Protein AF-A0A090CZV2-F1 (afdb_monomer_lite)

Foldseek 3Di:
DADDDDDPPDQLQAGEEEAEAEDQDFLLVVLVVQVVVLVVVQVVLLPDPVSCVRHNNPDDSLRYKYKYAYAYPVRHFFADCDPVVCNRPFGMWIQHSQKIWTWHHHPPDIDIDMDGNVVSVVVD

Structure (mmCIF, N/CA/C/O backbone):
data_AF-A0A090CZV2-F1
#
_entry.id   AF-A0A090CZV2-F1
#
loop_
_atom_site.group_PDB
_atom_site.id
_atom_site.type_symbol
_atom_site.label_atom_id
_atom_site.label_alt_id
_atom_site.label_comp_id
_atom_site.label_asym_id
_atom_site.label_entity_id
_atom_site.label_seq_id
_atom_site.pdbx_PDB_ins_code
_atom_site.Cartn_x
_atom_site.Cartn_y
_atom_site.Cartn_z
_atom_site.occupancy
_atom_site.B_iso_or_equiv
_atom_site.auth_seq_id
_atom_site.auth_comp_id
_atom_site.auth_asym_id
_atom_site.auth_atom_id
_atom_site.pdbx_PDB_model_num
ATOM 1 N N . MET A 1 1 ? -6.656 11.799 -1.976 1.00 28.84 1 MET A N 1
ATOM 2 C CA . MET A 1 1 ? -8.117 11.867 -2.184 1.00 28.84 1 MET A CA 1
ATOM 3 C C . MET A 1 1 ? -8.649 10.532 -1.705 1.00 28.84 1 MET A C 1
ATOM 5 O O . MET A 1 1 ? -8.214 9.533 -2.254 1.00 28.84 1 MET A O 1
ATOM 9 N N . CYS A 1 2 ? -9.438 10.495 -0.631 1.00 32.06 2 CYS A N 1
ATOM 10 C CA . CYS A 1 2 ? -9.999 9.243 -0.111 1.00 32.06 2 CYS A CA 1
ATOM 11 C C . CYS A 1 2 ? -11.383 9.034 -0.728 1.00 32.06 2 CYS A C 1
ATOM 13 O O . CYS A 1 2 ? -12.170 9.980 -0.767 1.00 32.06 2 CYS A O 1
ATOM 15 N N . PHE A 1 3 ? -11.665 7.829 -1.217 1.00 35.09 3 PHE A N 1
ATOM 16 C CA . PHE A 1 3 ? -12.956 7.471 -1.800 1.00 35.09 3 PHE A CA 1
ATOM 17 C C . PHE A 1 3 ? -13.676 6.501 -0.863 1.00 35.09 3 PHE A C 1
ATOM 19 O O . PHE A 1 3 ? -13.092 5.507 -0.444 1.00 35.09 3 PHE A O 1
ATOM 26 N N . PHE A 1 4 ? -14.938 6.786 -0.550 1.00 41.09 4 PHE A N 1
ATOM 27 C CA . PHE A 1 4 ? -15.810 5.916 0.238 1.00 41.09 4 PHE A CA 1
ATOM 28 C C . PHE A 1 4 ? -16.910 5.390 -0.692 1.00 41.09 4 PHE A C 1
ATOM 30 O O . PHE A 1 4 ? -17.623 6.188 -1.297 1.00 41.09 4 PHE A O 1
ATOM 37 N N . TYR A 1 5 ? -17.039 4.070 -0.839 1.00 40.22 5 TYR A N 1
ATOM 38 C CA . TYR A 1 5 ? -18.085 3.444 -1.658 1.00 40.22 5 TYR A CA 1
ATOM 39 C C . TYR A 1 5 ? -19.132 2.803 -0.752 1.00 40.22 5 TYR A C 1
ATOM 41 O O . TYR A 1 5 ? -18.862 1.756 -0.174 1.00 40.22 5 TYR A O 1
ATOM 49 N N . GLY A 1 6 ? -20.306 3.426 -0.626 1.00 34.94 6 GLY A N 1
ATOM 50 C CA . GLY A 1 6 ? -21.437 2.880 0.126 1.00 34.94 6 GLY A CA 1
ATOM 51 C C . GLY A 1 6 ? -22.453 2.183 -0.770 1.00 34.94 6 GLY A C 1
ATOM 52 O O . GLY A 1 6 ? -22.878 2.745 -1.776 1.00 34.94 6 GLY A O 1
ATOM 53 N N . VAL A 1 7 ? -22.857 0.975 -0.378 1.00 35.09 7 VAL A N 1
ATOM 54 C CA . VAL A 1 7 ? -24.065 0.306 -0.873 1.00 35.09 7 VAL A CA 1
ATOM 55 C C . VAL A 1 7 ? -24.979 0.134 0.336 1.00 35.09 7 VAL A C 1
ATOM 57 O O . VAL A 1 7 ? -24.548 -0.413 1.350 1.00 35.09 7 VAL A O 1
ATOM 60 N N . GLU A 1 8 ? -26.196 0.666 0.240 1.00 40.16 8 GLU A N 1
ATOM 61 C CA . GLU A 1 8 ? -27.205 0.657 1.304 1.00 40.16 8 GLU A CA 1
ATOM 62 C C . GLU A 1 8 ? -27.412 -0.759 1.887 1.00 40.16 8 GLU A C 1
ATOM 64 O O . GLU A 1 8 ? -27.354 -1.763 1.173 1.00 40.16 8 GLU A O 1
ATOM 69 N N . ASP A 1 9 ? -27.611 -0.808 3.209 1.00 40.62 9 ASP A N 1
ATOM 70 C CA . ASP A 1 9 ? -27.844 -1.985 4.068 1.00 40.62 9 ASP A CA 1
ATOM 71 C C . ASP A 1 9 ? -26.684 -2.953 4.362 1.00 40.62 9 ASP A C 1
ATOM 73 O O . ASP A 1 9 ? -26.893 -3.995 4.989 1.00 40.62 9 ASP A O 1
ATOM 77 N N . LYS A 1 10 ? -25.434 -2.615 4.030 1.00 46.34 10 LYS A N 1
ATOM 78 C CA . LYS A 1 10 ? -24.273 -3.413 4.465 1.00 46.34 10 LYS A CA 1
ATOM 79 C C . LYS A 1 10 ? -23.411 -2.635 5.445 1.00 46.34 10 LYS A C 1
ATOM 81 O O . LYS A 1 10 ? -22.936 -1.548 5.132 1.00 46.34 10 LYS A O 1
ATOM 86 N N . PHE A 1 11 ? -23.183 -3.219 6.624 1.00 51.59 11 PHE A N 1
ATOM 87 C CA . PHE A 1 11 ? -22.047 -2.848 7.464 1.00 51.59 11 PHE A CA 1
ATOM 88 C C . PHE A 1 11 ? -20.812 -2.773 6.566 1.00 51.59 11 PHE A C 1
ATOM 90 O O . PHE A 1 11 ? -20.518 -3.735 5.854 1.00 51.59 11 PHE A O 1
ATOM 97 N N . PHE A 1 12 ? -20.130 -1.630 6.563 1.00 56.78 12 PHE A N 1
ATOM 98 C CA . PHE A 1 12 ? -18.850 -1.515 5.885 1.00 56.78 12 PHE A CA 1
ATOM 99 C C . PHE A 1 12 ? -17.885 -2.444 6.615 1.00 56.78 12 PHE A C 1
ATOM 101 O O . PHE A 1 12 ? -17.512 -2.207 7.761 1.00 56.78 12 PHE A O 1
ATOM 108 N N . ASP A 1 13 ? -17.531 -3.550 5.980 1.00 66.06 13 ASP A N 1
ATOM 109 C CA . ASP A 1 13 ? -16.598 -4.532 6.518 1.00 66.06 13 ASP A CA 1
ATOM 110 C C . ASP A 1 13 ? -15.149 -4.120 6.256 1.00 66.06 13 ASP A C 1
ATOM 112 O O . ASP A 1 13 ? -14.257 -4.555 6.983 1.00 66.06 13 ASP A O 1
ATOM 116 N N . LYS A 1 14 ? -14.917 -3.246 5.265 1.00 72.12 14 LYS A N 1
ATOM 117 C CA . LYS A 1 14 ? -13.589 -2.738 4.910 1.00 72.12 14 LYS A CA 1
ATOM 118 C C . LYS A 1 14 ? -13.573 -1.253 4.552 1.00 72.12 14 LYS A C 1
ATOM 120 O O . LYS A 1 14 ? -14.465 -0.745 3.875 1.00 72.12 14 LYS A O 1
ATOM 125 N N . LEU A 1 15 ? -12.507 -0.567 4.960 1.00 75.25 15 LEU A N 1
ATOM 126 C CA . LEU A 1 15 ? -12.156 0.781 4.526 1.00 75.25 15 LEU A CA 1
ATOM 127 C C . LEU A 1 15 ? -10.909 0.709 3.645 1.00 75.25 15 LEU A C 1
ATOM 129 O O . LEU A 1 15 ? -9.825 0.377 4.123 1.00 75.25 15 LEU A O 1
ATOM 133 N N . HIS A 1 16 ? -11.067 1.035 2.361 1.00 82.19 16 HIS A N 1
ATOM 134 C CA . HIS A 1 16 ? -9.945 1.099 1.433 1.00 82.19 16 HIS A CA 1
ATOM 135 C C . HIS A 1 16 ? -9.359 2.508 1.367 1.00 82.19 16 HIS A C 1
ATOM 137 O O . HIS A 1 16 ? -10.079 3.483 1.143 1.00 82.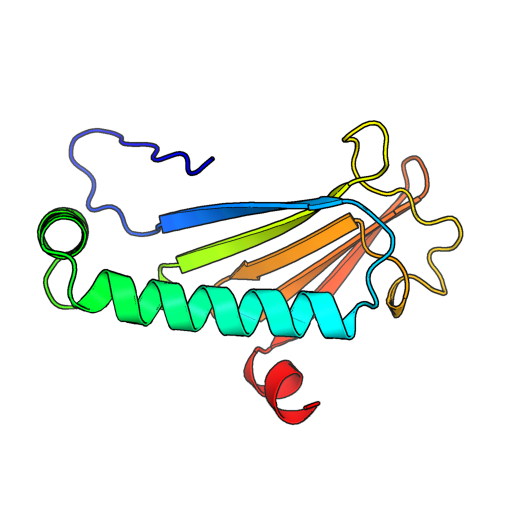19 16 HIS A O 1
ATOM 143 N N . ILE A 1 17 ? -8.044 2.613 1.517 1.00 80.75 17 ILE A N 1
ATOM 144 C CA . ILE A 1 17 ? -7.315 3.871 1.427 1.00 80.75 17 ILE A CA 1
ATOM 145 C C . ILE A 1 17 ? -6.260 3.740 0.343 1.00 80.75 17 ILE A C 1
ATOM 147 O O . ILE A 1 17 ? -5.397 2.865 0.382 1.00 80.75 17 ILE A O 1
ATOM 151 N N . GLU A 1 18 ? -6.333 4.644 -0.624 1.00 86.56 18 GLU A N 1
ATOM 152 C CA . GLU A 1 18 ? -5.374 4.728 -1.712 1.00 86.56 18 GLU A CA 1
ATOM 153 C C . GLU A 1 18 ? -4.547 6.009 -1.584 1.00 86.56 18 GLU A C 1
ATOM 155 O O . GLU A 1 18 ? -5.078 7.118 -1.455 1.00 86.56 18 GLU A O 1
ATOM 160 N N . ALA A 1 19 ? -3.230 5.849 -1.643 1.00 84.81 19 ALA A N 1
ATOM 161 C CA . ALA A 1 19 ? -2.274 6.934 -1.734 1.00 84.81 19 ALA A CA 1
ATOM 162 C C . ALA A 1 19 ? -1.437 6.802 -3.008 1.00 84.81 19 ALA A C 1
ATOM 164 O O . ALA A 1 19 ? -1.128 5.712 -3.482 1.00 84.81 19 ALA A O 1
ATOM 165 N N . ASN A 1 20 ? -1.050 7.950 -3.555 1.00 86.94 20 ASN A N 1
ATOM 166 C CA . ASN A 1 20 ? -0.222 8.032 -4.746 1.00 86.94 20 ASN A CA 1
ATOM 167 C C . ASN A 1 20 ? 1.103 8.679 -4.358 1.00 86.94 20 ASN A C 1
ATOM 169 O O . ASN A 1 20 ? 1.124 9.798 -3.842 1.00 86.94 20 ASN A O 1
ATOM 173 N N . TYR A 1 21 ? 2.197 7.969 -4.599 1.00 83.69 21 TYR A N 1
ATOM 174 C CA . TYR A 1 21 ? 3.551 8.461 -4.409 1.00 83.69 21 TYR A CA 1
ATOM 175 C C . TYR A 1 21 ? 4.172 8.791 -5.764 1.00 83.69 21 TYR A C 1
ATOM 177 O O . TYR A 1 21 ? 3.991 8.041 -6.718 1.00 83.69 21 TYR A O 1
ATOM 185 N N . HIS A 1 22 ? 4.912 9.894 -5.857 1.00 80.69 22 HIS A N 1
ATOM 186 C CA . HIS A 1 22 ? 5.560 10.324 -7.095 1.00 80.69 22 HIS A CA 1
ATOM 187 C C . HIS A 1 22 ? 7.084 10.259 -6.951 1.00 80.69 22 HIS A C 1
ATOM 189 O O . HIS A 1 22 ? 7.644 10.932 -6.087 1.00 80.69 22 HIS A O 1
ATOM 195 N N . GLY A 1 23 ? 7.743 9.481 -7.814 1.00 65.88 23 GLY A N 1
ATOM 196 C CA . GLY A 1 23 ? 9.207 9.392 -7.907 1.00 65.88 23 GLY A CA 1
ATOM 197 C C . GLY A 1 23 ? 9.799 8.035 -7.494 1.00 65.88 23 GLY A C 1
ATOM 198 O O . GLY A 1 23 ? 9.078 7.179 -6.974 1.00 65.88 23 GLY A O 1
ATOM 199 N N . PRO A 1 24 ? 11.111 7.818 -7.728 1.00 60.84 24 PRO A N 1
ATOM 200 C CA . PRO A 1 24 ? 11.787 6.600 -7.305 1.00 60.84 24 PRO A CA 1
ATOM 201 C C . PRO A 1 24 ? 11.896 6.600 -5.782 1.00 60.84 24 PRO A C 1
ATOM 203 O O . PRO A 1 24 ? 12.523 7.472 -5.180 1.00 60.84 24 PRO A O 1
ATOM 206 N N . ILE A 1 25 ? 11.269 5.616 -5.154 1.00 62.84 25 ILE A N 1
ATOM 207 C CA . ILE A 1 25 ? 11.351 5.406 -3.716 1.00 62.84 25 ILE A CA 1
ATOM 208 C C . ILE A 1 25 ? 12.143 4.124 -3.477 1.00 62.84 25 ILE A C 1
ATOM 210 O O . ILE A 1 25 ? 11.971 3.138 -4.192 1.00 62.84 25 ILE A O 1
ATOM 214 N N . ALA A 1 26 ? 13.013 4.126 -2.471 1.00 71.25 26 ALA A N 1
ATOM 215 C CA . ALA A 1 26 ? 13.569 2.875 -1.982 1.00 71.25 26 ALA A CA 1
ATOM 216 C C . ALA A 1 26 ? 12.406 2.028 -1.445 1.00 71.25 26 ALA A C 1
ATOM 218 O O . ALA A 1 26 ? 11.615 2.528 -0.645 1.00 71.25 26 ALA A O 1
ATOM 219 N N . PHE A 1 27 ? 12.296 0.776 -1.890 1.00 76.31 27 PHE A N 1
ATOM 220 C CA . PHE A 1 27 ? 11.239 -0.164 -1.500 1.00 76.31 27 PHE A CA 1
ATOM 221 C C . PHE A 1 27 ? 10.957 -0.166 0.006 1.00 76.31 27 PHE A C 1
ATOM 223 O O . PHE A 1 27 ? 9.807 -0.032 0.426 1.00 76.31 27 PHE A O 1
ATOM 230 N N . GLU A 1 28 ? 12.021 -0.205 0.806 1.00 78.88 28 GLU A N 1
ATOM 231 C CA . GLU A 1 28 ? 11.947 -0.114 2.263 1.00 78.88 28 GLU A CA 1
ATOM 232 C C . GLU A 1 28 ? 11.243 1.169 2.721 1.00 78.88 28 GLU A C 1
ATOM 234 O O . GLU A 1 28 ? 10.313 1.134 3.515 1.00 78.88 28 GLU A O 1
ATOM 239 N N . LYS A 1 29 ? 11.556 2.331 2.151 1.00 78.31 29 LYS A N 1
ATOM 240 C CA . LYS A 1 29 ? 10.885 3.576 2.546 1.00 78.31 29 LYS A CA 1
ATOM 241 C C . LYS A 1 29 ? 9.377 3.549 2.259 1.00 78.31 29 LYS A C 1
ATOM 243 O O . LYS A 1 29 ? 8.600 4.112 3.032 1.00 78.31 29 LYS A O 1
ATOM 248 N N . ALA A 1 30 ? 8.941 2.898 1.177 1.00 78.88 30 ALA A N 1
ATOM 249 C CA . ALA A 1 30 ? 7.512 2.750 0.894 1.00 78.88 30 ALA A CA 1
ATOM 250 C C . ALA A 1 30 ? 6.816 1.790 1.862 1.00 78.88 30 ALA A C 1
ATOM 252 O O . ALA A 1 30 ? 5.728 2.119 2.336 1.00 78.88 30 ALA A O 1
ATOM 253 N N . LYS A 1 31 ? 7.442 0.655 2.198 1.00 80.00 31 LYS A N 1
ATOM 254 C CA . LYS A 1 31 ? 6.924 -0.270 3.219 1.00 80.00 31 LYS A CA 1
ATOM 255 C C . LYS A 1 31 ? 6.745 0.433 4.563 1.00 80.00 31 LYS A C 1
ATOM 257 O O . LYS A 1 31 ? 5.650 0.404 5.123 1.00 80.00 31 LYS A O 1
ATOM 262 N N . GLU A 1 32 ? 7.770 1.154 5.013 1.00 82.44 32 GLU A N 1
ATOM 263 C CA . GLU A 1 32 ? 7.740 1.927 6.260 1.00 82.44 32 GLU A CA 1
ATOM 264 C C . GLU A 1 32 ? 6.594 2.943 6.258 1.00 82.44 32 GLU A C 1
ATOM 266 O O . GLU A 1 32 ? 5.848 3.065 7.229 1.00 82.44 32 GLU A O 1
ATOM 271 N N . THR A 1 33 ? 6.434 3.652 5.137 1.00 80.94 33 THR A N 1
ATOM 272 C CA . THR A 1 33 ? 5.388 4.664 4.968 1.00 80.94 33 THR A CA 1
ATOM 273 C C . THR A 1 33 ? 3.994 4.042 5.066 1.00 80.94 33 THR A C 1
ATOM 275 O O . THR A 1 33 ? 3.135 4.607 5.736 1.00 80.94 33 THR A O 1
ATOM 278 N N . ILE A 1 34 ? 3.761 2.869 4.463 1.00 83.00 34 ILE A N 1
ATOM 279 C CA . ILE A 1 34 ? 2.471 2.161 4.564 1.00 83.00 34 ILE A CA 1
ATOM 280 C C . ILE A 1 34 ? 2.181 1.744 5.993 1.00 83.00 34 ILE A C 1
ATOM 282 O O . ILE A 1 34 ? 1.074 1.982 6.471 1.00 83.00 34 ILE A O 1
ATOM 286 N N . VAL A 1 35 ? 3.155 1.129 6.668 1.00 82.06 35 VAL A N 1
ATOM 287 C CA . VAL A 1 35 ? 3.001 0.681 8.058 1.00 82.06 35 VAL A CA 1
ATOM 288 C C . VAL A 1 35 ? 2.627 1.857 8.945 1.00 82.06 35 VAL A C 1
ATOM 290 O O . VAL A 1 35 ? 1.597 1.808 9.614 1.00 82.06 35 VAL A O 1
ATOM 293 N N . LYS A 1 36 ? 3.429 2.928 8.907 1.00 82.81 36 LYS A N 1
ATOM 294 C CA . LYS A 1 36 ? 3.216 4.116 9.739 1.00 82.81 36 LYS A CA 1
ATOM 295 C C . LYS A 1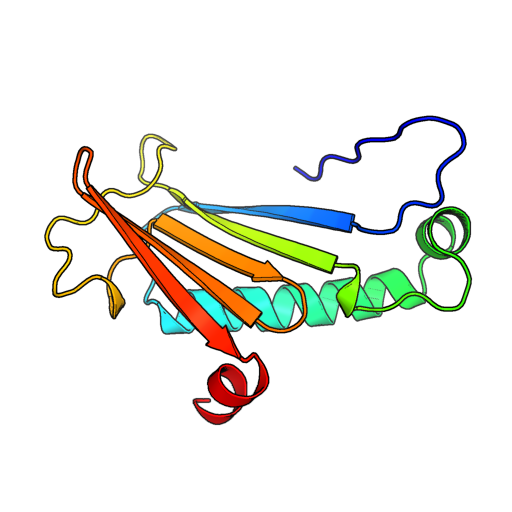 36 ? 1.869 4.765 9.454 1.00 82.81 36 LYS A C 1
ATOM 297 O O . LYS A 1 36 ? 1.083 4.929 10.375 1.00 82.81 36 LYS A O 1
ATOM 302 N N . LEU A 1 37 ? 1.546 5.028 8.185 1.00 82.06 37 LEU A N 1
ATOM 303 C CA . LEU A 1 37 ? 0.263 5.639 7.827 1.00 82.06 37 LEU A CA 1
ATOM 304 C C . LEU A 1 37 ? -0.929 4.767 8.223 1.00 82.06 37 LEU A C 1
ATOM 306 O O . LEU A 1 37 ? -1.946 5.301 8.653 1.00 82.06 37 LEU A O 1
ATOM 310 N N . THR A 1 38 ? -0.822 3.443 8.093 1.00 79.62 38 THR A N 1
ATOM 311 C CA . THR A 1 38 ? -1.902 2.534 8.497 1.00 79.62 38 THR A CA 1
ATOM 312 C C . THR A 1 38 ? -2.114 2.574 10.006 1.00 79.62 38 THR A C 1
ATOM 314 O O . THR A 1 38 ? -3.260 2.653 10.443 1.00 79.62 38 THR A O 1
ATOM 317 N N . ILE A 1 39 ? -1.036 2.548 10.798 1.00 79.50 39 ILE A N 1
ATOM 318 C CA . ILE A 1 39 ? -1.108 2.646 12.263 1.00 79.50 39 ILE A CA 1
ATOM 319 C C . ILE A 1 39 ? -1.696 3.998 12.671 1.00 79.50 39 ILE A C 1
ATOM 321 O O . ILE A 1 39 ? -2.702 4.018 13.376 1.00 79.50 39 ILE A O 1
ATOM 325 N N . ASP A 1 40 ? -1.148 5.100 12.155 1.00 82.44 40 ASP A N 1
ATOM 326 C CA . ASP A 1 40 ? -1.600 6.460 12.468 1.00 82.44 40 ASP A CA 1
ATOM 327 C C . ASP A 1 40 ? -3.088 6.652 12.126 1.00 82.44 40 ASP A C 1
ATOM 329 O O . ASP A 1 40 ? -3.847 7.259 12.884 1.00 82.44 40 ASP A O 1
ATOM 333 N N . LEU A 1 41 ? -3.540 6.111 10.987 1.00 81.31 41 LEU A N 1
ATOM 334 C CA . LEU A 1 41 ? -4.947 6.162 10.584 1.00 81.31 41 LEU A CA 1
ATOM 335 C C . LEU A 1 41 ? -5.824 5.264 11.448 1.00 81.31 41 LEU A C 1
ATOM 337 O O . LEU A 1 41 ? -6.912 5.686 11.826 1.00 81.31 41 LEU A O 1
ATOM 341 N N . ALA A 1 42 ? -5.372 4.055 11.781 1.00 78.44 42 ALA A N 1
ATOM 342 C CA . ALA A 1 42 ? -6.108 3.162 12.666 1.00 78.44 42 ALA A CA 1
ATOM 343 C C . ALA A 1 42 ? -6.290 3.781 14.057 1.00 78.44 42 ALA A C 1
ATOM 345 O O . ALA A 1 42 ? -7.376 3.688 14.623 1.00 78.44 42 ALA A O 1
ATOM 346 N N . GLU A 1 43 ? -5.259 4.430 14.597 1.00 79.75 43 GLU A N 1
ATOM 347 C CA . GLU A 1 43 ? -5.335 5.165 15.861 1.00 79.75 43 GLU A CA 1
ATOM 348 C C . GLU A 1 43 ? -6.287 6.350 15.758 1.00 79.75 43 GLU A C 1
ATOM 350 O O . GLU A 1 43 ? -7.216 6.453 16.555 1.00 79.75 43 GLU A O 1
ATOM 355 N N . LYS A 1 44 ? -6.146 7.179 14.720 1.00 82.06 44 LYS A N 1
ATOM 356 C CA . LYS A 1 44 ? -7.051 8.308 14.484 1.00 82.06 44 LYS A CA 1
ATOM 357 C C . LYS A 1 44 ? -8.515 7.871 14.363 1.00 82.06 44 LYS A C 1
ATOM 359 O O . LYS A 1 44 ? -9.402 8.554 14.860 1.00 82.06 44 LYS A O 1
ATOM 364 N N . PHE A 1 45 ? -8.772 6.751 13.695 1.00 77.00 45 PHE A N 1
ATOM 365 C CA . PHE A 1 45 ? -10.117 6.244 13.441 1.00 77.00 45 PHE A CA 1
ATOM 366 C C . PHE A 1 45 ? -10.756 5.532 14.633 1.00 77.00 45 PHE A C 1
ATOM 368 O O . PHE A 1 45 ? -11.982 5.480 14.698 1.00 77.00 45 PHE A O 1
ATOM 375 N N . LYS A 1 46 ? -9.978 5.041 15.607 1.00 73.06 46 LYS A N 1
ATOM 376 C CA . LYS A 1 46 ? -10.534 4.508 16.867 1.00 73.06 46 LYS A CA 1
ATOM 377 C C . LYS A 1 46 ? -11.318 5.558 17.650 1.00 73.06 46 LYS A C 1
ATOM 379 O O . LYS A 1 46 ? -12.291 5.212 18.323 1.00 73.06 46 LYS A O 1
ATOM 384 N N . ASP A 1 47 ? -10.906 6.816 17.554 1.00 74.12 47 ASP A N 1
ATOM 385 C CA . ASP A 1 47 ? -11.489 7.930 18.303 1.00 74.12 47 ASP A CA 1
ATOM 386 C C . ASP A 1 47 ? -12.411 8.814 17.453 1.00 74.12 47 ASP A C 1
ATOM 388 O O . ASP A 1 47 ? -12.944 9.807 17.942 1.00 74.12 47 ASP A O 1
ATOM 392 N N . ASP A 1 48 ? -12.631 8.452 16.187 1.00 79.56 48 ASP A N 1
ATOM 393 C CA . ASP A 1 48 ? -13.480 9.211 15.276 1.00 79.56 48 ASP A CA 1
ATOM 394 C C . ASP A 1 48 ? -14.950 8.762 15.389 1.00 79.56 48 ASP A C 1
ATOM 396 O O . ASP A 1 48 ? -15.314 7.627 15.064 1.00 79.56 48 ASP A O 1
ATOM 400 N N . ASP A 1 49 ? -15.816 9.678 15.830 1.00 80.44 49 ASP A N 1
ATOM 401 C CA . ASP A 1 49 ? -17.253 9.436 16.010 1.00 80.44 49 ASP A CA 1
ATOM 402 C C . ASP A 1 49 ? -17.969 9.006 14.719 1.00 80.44 49 ASP A C 1
ATOM 404 O O . ASP A 1 49 ? -18.955 8.265 14.776 1.00 80.44 49 ASP A O 1
ATOM 408 N N . LEU A 1 50 ? -17.518 9.460 13.543 1.00 76.25 50 LEU A N 1
ATOM 409 C CA . LEU A 1 50 ? -18.094 9.041 12.263 1.00 76.25 50 LEU A CA 1
ATOM 410 C C . LEU A 1 50 ? -17.678 7.611 11.934 1.00 76.25 50 LEU A C 1
ATOM 412 O O . LEU A 1 50 ? -18.511 6.829 11.480 1.00 76.25 50 LEU A O 1
ATOM 416 N N . VAL A 1 51 ? -16.423 7.247 12.199 1.00 72.19 51 VAL A N 1
ATOM 417 C CA . VAL A 1 51 ? -15.954 5.869 12.010 1.00 72.19 51 VAL A CA 1
ATOM 418 C C . VAL A 1 51 ? -16.685 4.926 12.955 1.00 72.19 51 VAL A C 1
ATOM 420 O O . VAL A 1 51 ? -17.175 3.900 12.491 1.00 72.19 51 VAL A O 1
ATOM 423 N N . ARG A 1 52 ? -16.855 5.280 14.234 1.00 72.69 52 ARG A N 1
ATOM 424 C CA . ARG A 1 52 ? -17.651 4.469 15.174 1.00 72.69 52 ARG A CA 1
ATOM 425 C C . ARG A 1 52 ? -19.095 4.299 14.708 1.00 72.69 52 ARG A C 1
ATOM 427 O O . ARG A 1 52 ? -19.639 3.205 14.798 1.00 72.69 52 ARG A O 1
ATOM 434 N N . LYS A 1 53 ? -19.710 5.336 14.130 1.00 75.44 53 LYS A N 1
ATOM 435 C CA . LYS A 1 53 ? -21.056 5.229 13.534 1.00 75.44 53 LYS A CA 1
ATOM 436 C C . LYS A 1 53 ? -21.102 4.332 12.293 1.00 75.44 53 LYS A C 1
ATOM 438 O O . LYS A 1 53 ? -22.118 3.684 12.074 1.00 75.44 53 LYS A O 1
ATOM 443 N N . MET A 1 54 ? -20.039 4.303 11.488 1.00 71.44 54 MET A N 1
ATOM 444 C CA . MET A 1 54 ? -19.977 3.516 10.246 1.00 71.44 54 MET A CA 1
ATOM 445 C C . MET A 1 54 ? -19.547 2.054 10.459 1.00 71.44 54 MET A C 1
ATOM 447 O O . MET A 1 54 ? -20.067 1.168 9.785 1.00 71.44 54 MET A O 1
ATOM 451 N N . PHE A 1 55 ? -18.611 1.801 11.378 1.00 70.31 55 PHE A N 1
ATOM 452 C CA . PHE A 1 55 ? -17.954 0.502 11.595 1.00 70.31 55 PHE A CA 1
ATOM 453 C C . PHE A 1 55 ? -18.240 -0.113 12.979 1.00 70.31 55 PHE A C 1
ATOM 455 O O . PHE A 1 55 ? -17.904 -1.273 13.214 1.00 70.31 55 PHE A O 1
ATOM 462 N N . GLY A 1 56 ? -18.870 0.633 13.890 1.00 70.25 56 GLY A N 1
ATOM 463 C CA . GLY A 1 56 ? -19.131 0.226 15.273 1.00 70.25 56 GLY A CA 1
ATOM 464 C C . GLY A 1 56 ? -17.957 0.474 16.230 1.00 70.25 56 GLY A C 1
ATOM 465 O O . GLY A 1 56 ? -16.863 0.872 15.830 1.00 70.25 56 GLY A O 1
ATOM 466 N N . ASP A 1 57 ? -18.181 0.194 17.517 1.00 70.12 57 ASP A N 1
ATOM 467 C CA . ASP 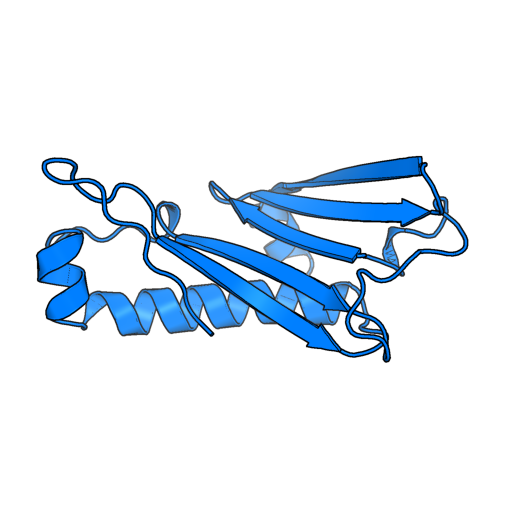A 1 57 ? -17.213 0.449 18.600 1.00 70.12 57 ASP A CA 1
ATOM 468 C C . ASP A 1 57 ? -15.988 -0.490 18.586 1.00 70.12 57 ASP A C 1
ATOM 470 O O . ASP A 1 57 ? -14.989 -0.225 19.250 1.00 70.12 57 ASP A O 1
ATOM 474 N N . ASN A 1 58 ? -16.032 -1.578 17.807 1.00 65.38 58 ASN A N 1
ATOM 475 C CA . ASN A 1 58 ? -14.985 -2.608 17.743 1.00 65.38 58 ASN A CA 1
ATOM 476 C C . ASN A 1 58 ? -14.132 -2.520 16.469 1.00 65.38 58 ASN A C 1
ATOM 478 O O . ASN A 1 58 ? -13.757 -3.551 15.903 1.00 65.38 58 ASN A O 1
ATOM 482 N N . PHE A 1 59 ? -13.849 -1.308 15.984 1.00 68.81 59 PHE A N 1
ATOM 483 C CA . PHE A 1 59 ? -13.066 -1.119 14.764 1.00 68.81 59 PHE A CA 1
ATOM 484 C C . PHE A 1 59 ? -11.767 -1.946 14.773 1.00 68.81 59 PHE A C 1
ATOM 486 O O . PHE A 1 59 ? -10.933 -1.844 15.677 1.00 68.81 59 PHE A O 1
ATOM 493 N N . ASN A 1 60 ? -11.598 -2.772 13.740 1.00 69.69 60 ASN A N 1
ATOM 494 C CA . ASN A 1 60 ? -10.464 -3.672 13.588 1.00 69.69 60 ASN A CA 1
ATOM 495 C C . ASN A 1 60 ? -9.526 -3.137 12.502 1.00 69.69 60 ASN A C 1
ATOM 497 O O . ASN A 1 60 ? -9.947 -2.956 11.366 1.00 69.69 60 ASN A O 1
ATOM 501 N N . ALA A 1 61 ? -8.242 -2.950 12.815 1.00 65.69 61 ALA A N 1
ATOM 502 C CA . ALA A 1 61 ? -7.243 -2.516 11.834 1.00 65.69 61 ALA A CA 1
ATOM 503 C C . ALA A 1 61 ? -7.098 -3.488 10.644 1.00 65.69 61 ALA A C 1
ATOM 505 O O . ALA A 1 61 ? -6.673 -3.074 9.572 1.00 65.69 61 ALA A O 1
ATOM 506 N N . ASN A 1 62 ? -7.503 -4.755 10.792 1.00 68.25 62 ASN A N 1
ATOM 507 C CA . ASN A 1 62 ? -7.561 -5.711 9.679 1.00 68.25 62 ASN A CA 1
ATOM 508 C C . ASN A 1 62 ? -8.623 -5.349 8.629 1.00 68.25 62 ASN A C 1
ATOM 510 O O . ASN A 1 62 ? -8.589 -5.883 7.525 1.00 68.25 62 ASN A O 1
ATOM 514 N N . ASN A 1 63 ? -9.557 -4.462 8.971 1.00 73.88 63 ASN A N 1
ATOM 515 C CA . ASN A 1 63 ? -10.567 -3.950 8.056 1.00 73.88 63 ASN A CA 1
ATOM 516 C C . ASN A 1 63 ? -10.043 -2.746 7.254 1.00 73.88 63 ASN A C 1
ATOM 518 O O . ASN A 1 63 ? -10.765 -2.228 6.407 1.00 73.88 63 ASN A O 1
ATOM 522 N N . LEU A 1 64 ? -8.810 -2.283 7.500 1.00 75.75 64 LEU A N 1
ATOM 523 C CA . LEU A 1 64 ? -8.150 -1.287 6.659 1.00 75.75 64 LEU A CA 1
ATOM 524 C C . LEU A 1 64 ? -7.383 -1.985 5.544 1.00 75.75 64 LEU A C 1
ATOM 526 O O . LEU A 1 64 ? -6.383 -2.656 5.790 1.00 75.75 64 LEU A O 1
ATOM 530 N N . ASP A 1 65 ? -7.819 -1.749 4.313 1.00 83.56 65 ASP A N 1
ATOM 531 C CA . ASP A 1 65 ? -7.048 -2.103 3.130 1.00 83.56 65 ASP A CA 1
ATOM 532 C C . ASP A 1 65 ? -6.302 -0.844 2.674 1.00 83.56 65 ASP A C 1
ATOM 534 O O . ASP A 1 65 ? -6.923 0.130 2.247 1.00 83.56 65 ASP A O 1
ATOM 538 N N . TYR A 1 66 ? -4.973 -0.846 2.733 1.00 85.00 66 TYR A N 1
ATOM 539 C CA . TYR A 1 66 ? -4.167 0.300 2.299 1.00 85.00 66 TYR A CA 1
ATOM 540 C C . TYR A 1 66 ? -3.440 -0.024 1.002 1.00 85.00 66 TYR A C 1
ATOM 542 O O . TYR A 1 66 ? -2.904 -1.120 0.849 1.00 85.00 66 TYR A O 1
ATOM 550 N N . SER A 1 67 ? -3.364 0.923 0.070 1.00 87.12 67 SER A N 1
ATOM 551 C CA . SER A 1 67 ? -2.494 0.784 -1.093 1.00 87.12 67 SER A CA 1
ATOM 552 C C . SER A 1 67 ? -1.753 2.066 -1.447 1.00 87.12 67 SER A C 1
ATOM 554 O O . SER A 1 67 ? -2.326 3.152 -1.435 1.00 87.12 67 SER A O 1
ATOM 556 N N . ILE A 1 68 ? -0.467 1.925 -1.773 1.00 86.94 68 ILE A N 1
ATOM 557 C CA . ILE A 1 68 ? 0.348 2.976 -2.378 1.00 86.94 68 ILE A CA 1
ATOM 558 C C . ILE A 1 68 ? 0.623 2.605 -3.821 1.00 86.94 68 ILE A C 1
ATOM 560 O O . ILE A 1 68 ? 1.268 1.590 -4.097 1.00 86.94 68 ILE A O 1
ATOM 564 N N . ASN A 1 69 ? 0.190 3.467 -4.730 1.00 87.25 69 ASN A N 1
ATOM 565 C CA . ASN A 1 69 ? 0.624 3.433 -6.115 1.00 87.25 69 ASN A CA 1
ATOM 566 C C . ASN A 1 69 ? 1.876 4.300 -6.259 1.00 87.25 69 ASN A C 1
ATOM 568 O O . ASN A 1 69 ? 1.886 5.466 -5.859 1.00 87.25 69 ASN A O 1
ATOM 572 N N . ILE A 1 70 ? 2.925 3.737 -6.847 1.00 84.38 70 ILE A N 1
ATOM 573 C CA . ILE A 1 70 ? 4.150 4.459 -7.178 1.00 84.38 70 ILE A CA 1
ATOM 574 C C . ILE A 1 70 ? 4.017 4.913 -8.625 1.00 84.38 70 ILE A C 1
ATOM 576 O O . ILE A 1 70 ? 3.936 4.108 -9.556 1.00 84.38 70 ILE A O 1
ATOM 580 N N . LEU A 1 71 ? 3.942 6.226 -8.801 1.00 84.31 71 LEU A N 1
ATOM 581 C CA . LEU A 1 71 ? 3.680 6.877 -10.069 1.00 84.31 71 LEU A CA 1
ATOM 582 C C . LEU A 1 71 ? 4.934 7.588 -10.580 1.00 84.31 71 LEU A C 1
ATOM 584 O O . LEU A 1 71 ? 5.699 8.190 -9.825 1.00 84.31 71 LEU A O 1
ATOM 588 N N . ASN A 1 72 ? 5.114 7.564 -11.896 1.00 79.19 72 ASN A N 1
ATOM 589 C CA . ASN A 1 72 ? 6.107 8.385 -12.579 1.00 79.19 72 ASN A CA 1
ATOM 590 C C . ASN A 1 72 ? 5.648 9.851 -12.705 1.00 79.19 72 ASN A C 1
ATOM 592 O O . ASN A 1 72 ? 4.518 10.209 -12.354 1.00 79.19 72 ASN A O 1
ATOM 596 N N . ASP A 1 73 ? 6.504 10.695 -13.280 1.00 81.88 73 ASP A N 1
ATOM 597 C CA . ASP A 1 73 ? 6.235 12.127 -13.492 1.00 81.88 73 ASP A CA 1
ATOM 598 C C . ASP A 1 73 ? 4.994 12.393 -14.364 1.00 81.88 73 ASP A C 1
ATOM 600 O O . ASP A 1 73 ? 4.373 13.452 -14.283 1.00 81.88 73 ASP A O 1
ATOM 604 N N . LYS A 1 74 ? 4.578 11.410 -15.176 1.00 84.81 74 LYS A N 1
ATOM 605 C CA . LYS A 1 74 ? 3.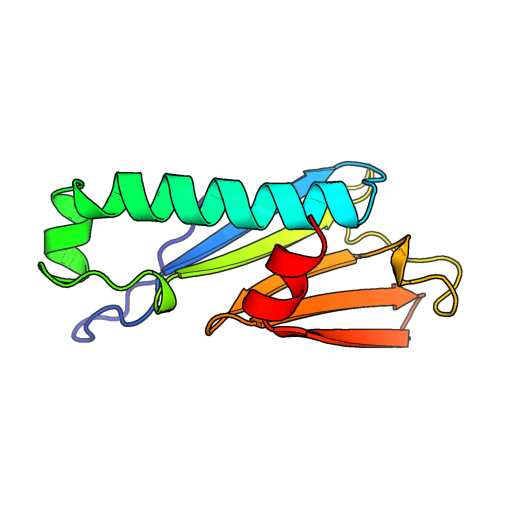354 11.454 -15.994 1.00 84.81 74 LYS A CA 1
ATOM 606 C C . LYS A 1 74 ? 2.116 10.941 -15.246 1.00 84.81 74 LYS A C 1
ATOM 608 O O . LYS A 1 74 ? 1.083 10.731 -15.879 1.00 84.81 74 LYS A O 1
ATOM 613 N N . LYS A 1 75 ? 2.208 10.724 -13.928 1.00 82.75 75 LYS A N 1
ATOM 614 C CA . LYS A 1 75 ? 1.153 10.170 -13.059 1.00 82.75 75 LYS A CA 1
ATOM 615 C C . LYS A 1 75 ? 0.660 8.780 -13.484 1.00 82.75 75 LYS A C 1
ATOM 617 O O . LYS A 1 75 ? -0.471 8.410 -13.184 1.00 82.75 75 LYS A O 1
ATOM 622 N N . LYS A 1 76 ? 1.487 8.018 -14.200 1.00 83.00 76 LYS A N 1
ATOM 623 C CA . LYS A 1 76 ? 1.202 6.623 -14.567 1.00 83.00 76 LYS A CA 1
ATOM 624 C C . LYS A 1 76 ? 1.949 5.677 -13.628 1.00 83.00 76 LYS A C 1
ATOM 626 O O . LYS A 1 76 ? 2.988 6.100 -13.115 1.00 83.00 76 LYS A O 1
ATOM 631 N N . PRO A 1 77 ? 1.480 4.429 -13.436 1.00 81.62 77 PRO A N 1
ATOM 632 C CA . PRO A 1 77 ? 2.236 3.421 -12.702 1.00 81.62 77 PRO A CA 1
ATOM 633 C C . PRO A 1 77 ? 3.678 3.364 -13.195 1.00 81.62 77 PRO A C 1
ATOM 635 O O . PRO A 1 77 ? 3.939 3.425 -14.402 1.00 81.62 77 PRO A O 1
ATOM 638 N N . TRP A 1 78 ? 4.614 3.322 -12.254 1.00 80.12 78 TRP A N 1
ATOM 639 C CA . TRP A 1 78 ? 6.021 3.169 -12.578 1.00 80.12 78 TRP A CA 1
ATOM 640 C C . TRP A 1 78 ? 6.241 1.831 -13.288 1.00 80.12 78 TRP A C 1
ATOM 642 O O . TRP A 1 78 ? 5.774 0.796 -12.821 1.00 80.12 78 TRP A O 1
ATOM 652 N N . VAL A 1 79 ? 6.948 1.851 -14.417 1.00 80.12 79 VAL A N 1
ATOM 653 C CA . VAL A 1 79 ? 7.299 0.638 -15.164 1.00 80.12 79 VAL A CA 1
ATOM 654 C C . VAL A 1 79 ? 8.752 0.313 -14.852 1.00 80.12 79 VAL A C 1
ATOM 656 O O . VAL A 1 79 ? 9.639 1.146 -15.033 1.00 80.12 79 VAL A O 1
ATOM 659 N N . CYS A 1 80 ? 8.978 -0.887 -14.343 1.00 78.06 80 CYS A N 1
ATOM 660 C CA . CYS A 1 80 ? 10.285 -1.408 -13.982 1.00 78.06 80 CYS A CA 1
ATOM 661 C C . CYS A 1 80 ? 11.027 -1.791 -15.259 1.00 78.06 80 CYS A C 1
ATOM 663 O O . CYS A 1 80 ? 10.453 -2.422 -16.143 1.00 78.06 80 CYS A O 1
ATOM 665 N N . THR A 1 81 ? 12.306 -1.443 -15.356 1.00 75.56 81 THR A N 1
ATOM 666 C CA . THR A 1 81 ? 13.119 -1.779 -16.537 1.00 75.56 81 THR A CA 1
ATOM 667 C C . THR A 1 81 ? 13.648 -3.212 -16.492 1.00 75.56 81 THR A C 1
ATOM 669 O O . THR A 1 81 ? 13.980 -3.780 -17.530 1.00 75.56 81 THR A O 1
ATOM 672 N N . ASN A 1 82 ? 13.714 -3.810 -15.298 1.00 77.38 82 ASN A N 1
ATOM 673 C CA . ASN A 1 82 ? 14.190 -5.168 -15.076 1.00 77.38 82 ASN A CA 1
ATOM 674 C C . ASN A 1 82 ? 13.400 -5.846 -13.945 1.00 77.38 82 ASN A C 1
ATOM 676 O O . ASN A 1 82 ? 13.516 -5.456 -12.785 1.00 77.38 82 ASN A O 1
ATOM 680 N N . LEU A 1 83 ? 12.642 -6.898 -14.268 1.00 75.44 83 LEU A N 1
ATOM 681 C CA . LEU A 1 83 ? 11.888 -7.667 -13.271 1.00 75.44 83 LEU A CA 1
ATOM 682 C C . LEU A 1 83 ? 12.789 -8.476 -12.332 1.00 75.44 83 LEU A C 1
ATOM 684 O O . LEU A 1 83 ? 12.364 -8.778 -11.226 1.00 75.44 83 LEU A O 1
ATOM 688 N N . ALA A 1 84 ? 14.030 -8.797 -12.706 1.00 75.81 84 ALA A N 1
ATOM 689 C CA . ALA A 1 84 ? 14.961 -9.466 -11.792 1.00 75.81 84 ALA A CA 1
ATOM 690 C C . ALA A 1 84 ? 15.384 -8.563 -10.615 1.00 75.81 84 ALA A C 1
ATOM 692 O O . ALA A 1 84 ? 15.794 -9.070 -9.575 1.00 75.81 84 ALA A O 1
ATOM 693 N N . ASP A 1 85 ? 15.239 -7.241 -10.763 1.00 73.44 85 ASP A N 1
ATOM 694 C CA . ASP A 1 85 ? 15.559 -6.223 -9.754 1.00 73.44 85 ASP A CA 1
ATOM 695 C C . ASP A 1 85 ? 14.293 -5.559 -9.170 1.00 73.44 85 ASP A C 1
ATOM 697 O O . ASP A 1 85 ? 14.324 -4.457 -8.622 1.00 73.44 85 ASP A O 1
ATOM 701 N N . TRP A 1 86 ? 13.142 -6.234 -9.271 1.00 77.31 86 TRP A N 1
ATOM 702 C CA . TRP A 1 86 ? 11.847 -5.705 -8.827 1.00 77.31 86 TRP A CA 1
ATOM 703 C C . TRP A 1 86 ? 11.841 -5.267 -7.355 1.00 77.31 86 TRP A C 1
ATOM 705 O O . TRP A 1 86 ? 11.114 -4.357 -6.971 1.00 77.31 86 TRP A O 1
ATOM 715 N N . LYS A 1 87 ? 12.683 -5.876 -6.511 1.00 68.62 87 LYS A N 1
ATOM 716 C CA . LYS A 1 87 ? 12.796 -5.507 -5.092 1.00 68.62 87 LYS A CA 1
ATOM 717 C C . LYS A 1 87 ? 13.227 -4.055 -4.891 1.00 68.62 87 LYS A C 1
ATOM 719 O O . LYS A 1 87 ? 12.948 -3.495 -3.842 1.00 68.62 87 LYS A O 1
ATOM 724 N N . ASN A 1 88 ? 13.872 -3.443 -5.883 1.00 70.12 88 ASN A N 1
ATOM 725 C CA . ASN A 1 88 ? 14.271 -2.038 -5.859 1.00 70.12 88 ASN A CA 1
ATOM 726 C C . ASN A 1 88 ? 13.348 -1.142 -6.701 1.00 70.12 88 ASN A C 1
ATOM 728 O O . ASN A 1 88 ? 13.521 0.076 -6.718 1.00 70.12 88 ASN A O 1
ATOM 732 N N . GLN A 1 89 ? 12.380 -1.727 -7.411 1.00 72.75 89 GLN A N 1
ATOM 733 C CA . GLN A 1 89 ? 11.518 -1.044 -8.372 1.00 72.75 89 GLN A CA 1
ATOM 734 C C . GLN A 1 89 ? 10.107 -1.638 -8.299 1.00 72.75 89 GLN A C 1
ATOM 736 O O . GLN A 1 89 ? 9.847 -2.726 -8.806 1.00 72.75 89 GLN A O 1
ATOM 741 N N . LEU A 1 90 ? 9.185 -0.916 -7.665 1.00 79.06 90 LEU A N 1
ATOM 742 C CA . LEU A 1 90 ? 7.791 -1.333 -7.519 1.00 79.06 90 LEU A CA 1
ATOM 743 C C . LEU A 1 90 ? 6.845 -0.313 -8.130 1.00 79.06 90 LEU A C 1
ATOM 745 O O . LEU A 1 90 ? 7.110 0.888 -8.116 1.00 79.06 90 LEU A O 1
ATOM 749 N N . CYS A 1 91 ? 5.710 -0.802 -8.620 1.00 84.12 91 CYS A N 1
ATOM 750 C CA . CYS A 1 91 ? 4.626 0.034 -9.122 1.00 84.12 91 CYS A CA 1
ATOM 751 C C . CYS A 1 91 ? 3.484 0.167 -8.108 1.00 84.12 91 CYS A C 1
ATOM 753 O O . CYS A 1 91 ? 2.782 1.178 -8.103 1.00 84.12 91 CYS A O 1
ATOM 755 N N . ARG A 1 92 ? 3.293 -0.829 -7.231 1.00 87.69 92 ARG A N 1
ATOM 756 C CA . ARG A 1 92 ? 2.260 -0.800 -6.190 1.00 87.69 92 ARG A CA 1
ATOM 757 C C . ARG A 1 92 ? 2.653 -1.634 -4.977 1.00 87.69 92 ARG A C 1
ATOM 759 O O . ARG A 1 92 ? 3.228 -2.712 -5.120 1.00 87.69 92 ARG A O 1
ATOM 766 N N . ILE A 1 93 ? 2.275 -1.149 -3.799 1.00 87.56 93 ILE A N 1
ATOM 767 C CA . ILE A 1 93 ? 2.325 -1.899 -2.543 1.00 87.56 93 ILE A CA 1
ATOM 768 C C . ILE A 1 93 ? 0.949 -1.829 -1.883 1.00 87.56 93 ILE A C 1
ATOM 770 O O . ILE A 1 93 ? 0.341 -0.760 -1.840 1.00 87.56 93 ILE A O 1
ATOM 774 N N . GLN A 1 94 ? 0.445 -2.951 -1.379 1.00 87.94 94 GLN A N 1
ATOM 775 C CA . GLN A 1 94 ? -0.817 -3.025 -0.645 1.00 87.94 94 GLN A CA 1
ATOM 776 C C . GLN A 1 94 ? -0.619 -3.731 0.689 1.00 87.94 94 GLN A C 1
ATOM 778 O O . GLN A 1 94 ? 0.146 -4.685 0.755 1.00 87.94 94 GLN A O 1
ATOM 783 N N . LEU A 1 95 ? -1.337 -3.308 1.723 1.00 84.56 95 LEU A N 1
ATOM 784 C CA . LEU A 1 95 ? -1.491 -4.045 2.972 1.00 84.56 95 LEU A CA 1
ATOM 785 C C . LEU A 1 95 ? -2.933 -4.545 3.049 1.00 84.56 95 LEU A C 1
ATOM 787 O O . LEU A 1 95 ? -3.866 -3.742 3.028 1.00 84.56 95 LEU A O 1
ATOM 791 N N . LYS A 1 96 ? -3.098 -5.865 3.121 1.00 82.81 96 LYS A N 1
ATOM 792 C CA . LYS A 1 96 ? -4.398 -6.533 3.217 1.00 82.81 96 LYS A CA 1
ATOM 793 C C . LYS A 1 96 ? -4.288 -7.752 4.120 1.00 82.81 96 LYS A C 1
ATOM 795 O O . LYS A 1 96 ? -3.379 -8.561 3.954 1.00 82.81 96 LYS A O 1
ATOM 800 N N . ASP A 1 97 ? -5.216 -7.890 5.065 1.00 77.94 97 ASP A N 1
ATOM 801 C CA . ASP A 1 97 ? -5.299 -9.036 5.982 1.00 77.94 97 ASP A CA 1
ATOM 802 C C . ASP A 1 97 ? -3.940 -9.354 6.660 1.00 77.94 97 ASP A C 1
ATOM 804 O O . ASP A 1 97 ? -3.527 -10.508 6.743 1.00 77.94 97 ASP A O 1
ATOM 808 N N . LYS A 1 98 ? -3.210 -8.315 7.104 1.00 74.94 98 LYS A N 1
ATOM 809 C CA . LYS A 1 98 ? -1.840 -8.398 7.666 1.00 74.94 98 LYS A CA 1
ATOM 810 C C . LYS A 1 98 ? -0.780 -8.987 6.723 1.00 74.94 98 LYS A C 1
ATOM 812 O O . LYS A 1 98 ? 0.212 -9.536 7.192 1.00 74.94 98 LYS A O 1
ATOM 817 N N . ASN A 1 99 ? -0.963 -8.871 5.416 1.00 82.75 99 ASN A N 1
ATOM 818 C CA . ASN A 1 99 ? 0.029 -9.248 4.415 1.00 82.75 99 ASN A CA 1
ATOM 819 C C . ASN A 1 99 ? 0.324 -8.059 3.510 1.00 82.75 99 ASN A C 1
ATOM 821 O O . ASN A 1 99 ? -0.589 -7.327 3.114 1.00 82.75 99 ASN A O 1
ATOM 825 N N . PHE A 1 100 ? 1.592 -7.889 3.165 1.00 84.38 100 PHE A N 1
ATOM 826 C CA . PHE A 1 100 ? 1.983 -6.975 2.113 1.00 84.38 100 PHE A CA 1
ATOM 827 C C . PHE A 1 100 ? 1.909 -7.671 0.765 1.00 84.38 100 PHE A C 1
ATOM 829 O O . PHE A 1 100 ? 2.394 -8.786 0.614 1.00 84.38 100 PHE A O 1
ATOM 836 N N . TYR A 1 101 ? 1.342 -6.986 -0.219 1.00 88.62 101 TYR A N 1
ATOM 837 C CA . TYR A 1 101 ? 1.313 -7.402 -1.610 1.00 88.62 101 TYR A CA 1
ATOM 838 C C . TYR A 1 101 ? 2.069 -6.377 -2.440 1.00 88.62 101 TYR A C 1
ATOM 840 O O . TYR A 1 101 ? 1.724 -5.194 -2.470 1.00 88.62 101 TYR A O 1
ATOM 848 N N . TYR A 1 102 ? 3.089 -6.845 -3.137 1.00 87.75 102 TYR A N 1
ATOM 849 C CA . TYR A 1 102 ? 3.956 -6.052 -3.990 1.00 87.75 102 TYR A CA 1
ATOM 850 C C . TYR A 1 102 ? 3.650 -6.358 -5.441 1.00 87.75 102 TYR A C 1
ATOM 852 O O . TYR A 1 102 ? 3.429 -7.510 -5.818 1.00 87.75 102 TYR A O 1
ATOM 860 N N . THR A 1 103 ? 3.644 -5.328 -6.274 1.00 89.25 103 THR A N 1
ATOM 861 C CA . THR A 1 103 ? 3.501 -5.485 -7.717 1.00 89.25 103 THR A CA 1
ATOM 862 C C . THR A 1 103 ? 4.575 -4.676 -8.424 1.00 89.25 103 THR A C 1
ATOM 864 O O . THR A 1 103 ? 4.802 -3.507 -8.100 1.00 89.25 103 THR A O 1
ATOM 867 N N . ALA A 1 104 ? 5.211 -5.311 -9.401 1.00 87.31 104 ALA A N 1
ATOM 868 C CA . ALA A 1 104 ? 6.085 -4.689 -10.380 1.00 87.31 104 ALA A CA 1
ATOM 869 C C . ALA A 1 104 ? 5.536 -4.977 -11.779 1.00 87.31 104 ALA A C 1
ATOM 871 O O . ALA A 1 104 ? 5.021 -6.065 -12.035 1.00 87.31 104 ALA A O 1
ATOM 872 N N . GLN A 1 105 ? 5.658 -4.009 -12.682 1.00 83.44 105 GLN A N 1
ATOM 873 C CA . GLN A 1 105 ? 5.221 -4.136 -14.070 1.00 83.44 105 GLN A CA 1
ATOM 874 C C . GLN A 1 105 ? 6.369 -3.752 -15.004 1.00 83.44 105 GLN A C 1
ATOM 876 O O . GLN A 1 105 ? 6.969 -2.698 -14.805 1.00 83.44 105 GLN A O 1
ATOM 881 N N . ASN A 1 106 ? 6.658 -4.568 -16.018 1.00 83.81 106 ASN A N 1
ATOM 882 C CA . ASN A 1 106 ? 7.588 -4.274 -17.109 1.00 83.81 106 ASN A CA 1
ATOM 883 C C . ASN A 1 106 ? 6.875 -4.491 -18.450 1.00 83.81 106 ASN A C 1
ATOM 885 O O . ASN A 1 106 ? 6.674 -5.624 -18.873 1.00 83.81 106 ASN A O 1
ATOM 889 N N . GLY A 1 107 ? 6.454 -3.407 -19.106 1.00 8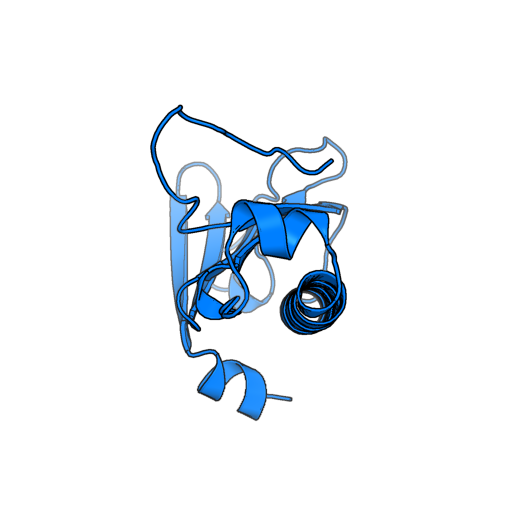0.75 107 GLY A N 1
ATOM 890 C CA . GLY A 1 107 ? 5.575 -3.515 -20.272 1.00 80.75 107 GLY A CA 1
ATOM 891 C C . GLY A 1 107 ? 4.263 -4.213 -19.901 1.00 80.75 107 GLY A C 1
ATOM 892 O O . GLY A 1 107 ? 3.545 -3.733 -19.020 1.00 80.75 107 GLY A O 1
ATOM 893 N N . ASP A 1 108 ? 3.981 -5.341 -20.552 1.00 81.62 108 ASP A N 1
ATOM 894 C CA . ASP A 1 108 ? 2.804 -6.176 -20.279 1.00 81.62 108 ASP A CA 1
ATOM 895 C C . ASP A 1 108 ? 3.061 -7.248 -19.202 1.00 81.62 108 ASP A C 1
ATOM 897 O O . ASP A 1 108 ? 2.116 -7.843 -18.684 1.00 81.62 108 ASP A O 1
ATOM 901 N N . ASP A 1 109 ? 4.322 -7.467 -18.815 1.00 82.25 109 ASP A N 1
ATOM 902 C CA . ASP A 1 109 ? 4.687 -8.454 -17.802 1.00 82.25 109 ASP A CA 1
ATOM 903 C C . ASP A 1 109 ? 4.475 -7.895 -16.393 1.00 82.25 109 ASP A C 1
ATOM 905 O O . ASP A 1 109 ? 4.935 -6.799 -16.054 1.00 82.25 109 ASP A O 1
ATOM 909 N N . ILE A 1 110 ? 3.812 -8.674 -15.537 1.00 84.81 110 ILE A N 1
ATOM 910 C CA . ILE A 1 110 ? 3.524 -8.307 -14.148 1.00 84.81 110 ILE A CA 1
ATOM 911 C C . ILE A 1 110 ? 4.110 -9.367 -13.219 1.00 84.81 110 ILE A C 1
ATOM 913 O O . ILE A 1 110 ? 3.796 -10.551 -13.330 1.00 84.81 110 ILE A O 1
ATOM 917 N N . ALA A 1 111 ? 4.919 -8.926 -12.260 1.00 85.56 111 ALA A N 1
ATOM 918 C CA . ALA A 1 111 ? 5.390 -9.750 -11.157 1.00 85.56 111 ALA A CA 1
ATOM 919 C C . ALA A 1 111 ? 4.666 -9.356 -9.867 1.00 85.56 111 ALA A C 1
ATOM 921 O O . ALA A 1 111 ? 4.529 -8.171 -9.550 1.00 85.56 111 ALA A O 1
ATOM 922 N N . GLN A 1 112 ? 4.221 -10.361 -9.114 1.00 88.56 112 GLN A N 1
ATOM 923 C CA . GLN A 1 112 ? 3.589 -10.182 -7.812 1.00 88.56 112 GLN A CA 1
ATOM 924 C C . GLN A 1 112 ? 4.338 -10.973 -6.748 1.00 88.56 112 GLN A C 1
ATOM 926 O O . GLN A 1 112 ? 4.750 -12.111 -6.970 1.00 88.56 112 GLN A O 1
ATOM 931 N N . HIS A 1 113 ? 4.485 -10.366 -5.579 1.00 87.62 113 HIS A N 1
ATOM 932 C CA . HIS A 1 113 ? 5.050 -11.006 -4.401 1.00 87.62 113 HIS A CA 1
ATOM 933 C C . HIS A 1 113 ? 4.218 -10.639 -3.180 1.00 87.62 113 HIS A C 1
ATOM 935 O O . HIS A 1 113 ? 3.580 -9.588 -3.163 1.00 87.62 113 HIS A O 1
ATOM 941 N N . HIS A 1 114 ? 4.224 -11.492 -2.164 1.00 87.38 114 HIS A N 1
ATOM 942 C CA . HIS A 1 114 ? 3.608 -11.171 -0.890 1.00 87.38 114 HIS A CA 1
ATOM 943 C C . HIS A 1 114 ? 4.458 -11.688 0.262 1.00 87.38 114 HIS A C 1
ATOM 945 O O . HIS A 1 114 ? 5.126 -12.712 0.128 1.00 87.38 114 HIS A O 1
ATOM 951 N N . GLU A 1 115 ? 4.405 -10.975 1.380 1.00 85.56 115 GLU A N 1
ATOM 952 C CA . GLU A 1 115 ? 5.026 -11.379 2.642 1.00 85.56 115 GLU A CA 1
ATOM 953 C C . GLU A 1 115 ? 4.130 -10.975 3.814 1.00 85.56 115 GLU A C 1
ATOM 955 O O . GLU A 1 115 ? 3.304 -10.059 3.695 1.00 85.56 115 GLU A O 1
ATOM 960 N N . SER A 1 116 ? 4.255 -11.663 4.948 1.00 82.25 116 SER A N 1
ATOM 961 C CA . SER A 1 116 ? 3.434 -11.338 6.113 1.00 82.25 116 SER A CA 1
ATOM 962 C C . SER A 1 116 ? 3.900 -10.039 6.781 1.00 82.25 116 SER A C 1
ATOM 964 O O . SER A 1 116 ? 5.079 -9.686 6.768 1.00 82.25 116 SER A O 1
ATOM 966 N N . LEU A 1 117 ? 2.978 -9.325 7.429 1.00 75.00 117 LEU A N 1
ATOM 967 C CA . LEU A 1 117 ? 3.290 -8.115 8.196 1.00 75.00 117 LEU A CA 1
ATOM 968 C C . LEU A 1 117 ? 4.301 -8.402 9.314 1.00 75.00 117 LEU A C 1
ATOM 970 O O . LEU A 1 117 ? 5.141 -7.558 9.600 1.00 75.00 117 LEU A O 1
ATOM 974 N N . ALA A 1 118 ? 4.237 -9.584 9.934 1.00 71.12 118 ALA A N 1
ATOM 975 C CA . ALA A 1 118 ? 5.178 -9.981 10.978 1.00 71.12 118 ALA A CA 1
ATOM 976 C C . ALA A 1 118 ? 6.613 -10.098 10.438 1.00 71.12 118 ALA A C 1
ATOM 978 O O . ALA A 1 118 ? 7.539 -9.585 11.058 1.00 71.12 118 ALA A O 1
ATOM 979 N N . GLU A 1 119 ? 6.794 -10.710 9.266 1.00 69.50 119 GLU A N 1
ATOM 980 C CA . GLU A 1 119 ? 8.099 -10.817 8.598 1.00 69.50 119 GLU A CA 1
ATOM 981 C C . GLU A 1 119 ? 8.602 -9.449 8.114 1.00 69.50 119 GLU A C 1
ATOM 983 O O . GLU A 1 119 ? 9.774 -9.114 8.299 1.00 69.50 119 GLU A O 1
ATOM 988 N N . GLY A 1 120 ? 7.703 -8.622 7.572 1.00 61.91 120 GLY A N 1
ATOM 989 C CA . GLY A 1 120 ? 8.026 -7.264 7.136 1.00 61.91 120 GLY A CA 1
ATOM 990 C C . GLY A 1 120 ? 8.455 -6.349 8.288 1.00 61.91 120 GLY A C 1
ATOM 991 O O . GLY A 1 120 ? 9.381 -5.563 8.123 1.00 61.91 120 GLY A O 1
ATOM 992 N N . LEU A 1 121 ? 7.835 -6.475 9.468 1.00 59.47 121 LEU A N 1
ATOM 993 C CA . LEU A 1 121 ? 8.186 -5.695 10.662 1.00 59.47 121 LEU A CA 1
ATOM 994 C C . LEU A 1 121 ? 9.496 -6.149 11.320 1.00 59.47 121 LEU A C 1
ATOM 996 O O . LEU A 1 121 ? 10.199 -5.315 11.875 1.00 59.47 121 LEU A O 1
ATOM 1000 N N . LEU A 1 122 ? 9.839 -7.441 11.257 1.00 53.84 122 LEU A N 1
ATOM 1001 C CA . LEU A 1 122 ? 11.106 -7.980 11.786 1.00 53.84 122 LEU A CA 1
ATOM 1002 C C . LEU A 1 122 ? 12.328 -7.629 10.921 1.00 53.84 122 LEU A C 1
ATOM 1004 O O . LEU A 1 122 ? 13.459 -7.901 11.316 1.00 53.84 122 LEU A O 1
ATOM 1008 N N . SER A 1 123 ? 12.095 -7.050 9.744 1.00 52.06 123 SER A N 1
ATOM 1009 C CA . SER A 1 123 ? 13.134 -6.589 8.820 1.00 52.06 123 SER A CA 1
ATOM 1010 C C . SER A 1 123 ? 13.555 -5.124 9.062 1.00 52.06 123 SER A C 1
ATOM 1012 O O . SER A 1 123 ? 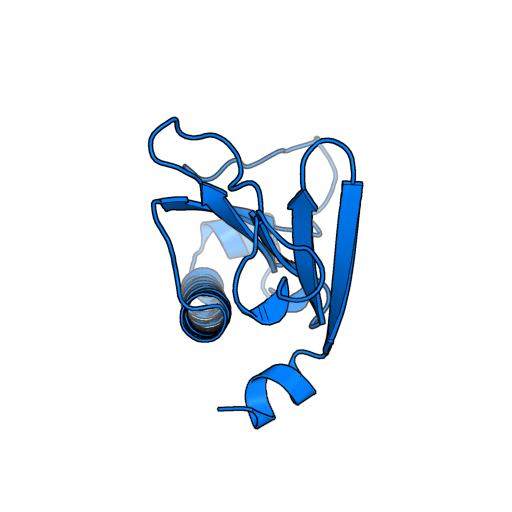14.408 -4.628 8.326 1.00 52.06 123 SER A O 1
ATOM 1014 N N . TYR A 1 124 ? 12.969 -4.452 10.070 1.00 42.44 124 TYR A N 1
ATOM 1015 C CA . TYR A 1 124 ? 13.268 -3.076 10.511 1.00 42.44 124 TYR A CA 1
ATOM 1016 C C . TYR A 1 124 ? 14.046 -3.016 11.825 1.00 42.44 124 TYR A C 1
ATOM 1018 O O . TYR A 1 124 ? 13.783 -3.854 12.717 1.00 42.44 124 TYR A O 1
#

pLDDT: mean 74.23, std 13.85, range [28.84, 89.25]

Secondary structure (DSSP, 8-state):
-------TT-----EEEEEEEES---HHHHHHHHHHHHHHHHHHHHT-HHHHHHH-TT--GGGEEEEEEEE-TTSSBPPPS-GGGGGG--SEEEEETTEEEEEEEETTEEEEEEEEHHHHHTT-

Organism: NCBI:txid1437425

Sequence (124 aa):
MCFFYGVEDKFFDKLHIEANYHGPIAFEKAKETIVKLTIDLAEKFKDDDLVRKMFGDNFNANNLDYSINILNDKKKPWVCTNLADWKNQLCRIQLKDKNFYYTAQNGDDIAQHHESLAEGLLSY

Radius of gyration: 15.81 Å; chains: 1; bounding box: 43×24×39 Å